Protein AF-A0A526V8D1-F1 (afdb_monomer)

Structure (mmCIF, N/CA/C/O backbone):
data_AF-A0A526V8D1-F1
#
_entry.id   AF-A0A526V8D1-F1
#
loop_
_atom_site.group_PDB
_atom_site.id
_atom_site.type_symbol
_atom_site.label_atom_id
_atom_site.label_alt_id
_atom_site.label_comp_id
_atom_site.label_asym_id
_atom_site.label_entity_id
_atom_site.label_seq_id
_atom_site.pdbx_PDB_ins_code
_atom_site.Cartn_x
_atom_site.Cartn_y
_atom_site.Cartn_z
_atom_site.occupancy
_atom_site.B_iso_or_equiv
_atom_site.auth_seq_id
_atom_site.auth_comp_id
_atom_site.auth_asym_id
_atom_site.auth_atom_id
_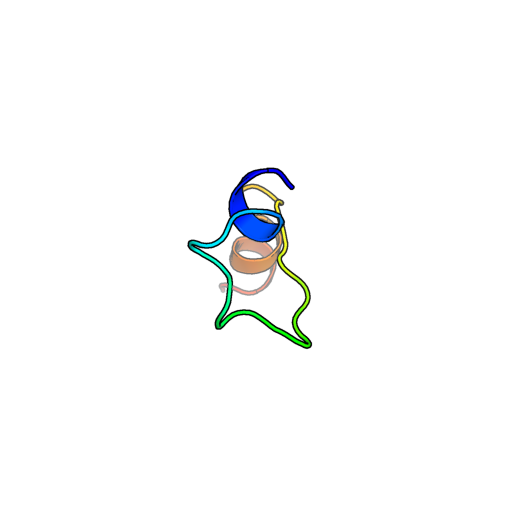atom_site.pdbx_PDB_model_num
ATOM 1 N N . ILE A 1 1 ? 2.499 4.687 6.243 1.00 86.50 1 ILE A N 1
ATOM 2 C CA . ILE A 1 1 ? 1.831 4.113 7.441 1.00 86.50 1 ILE A CA 1
ATOM 3 C C . ILE A 1 1 ? 0.560 4.861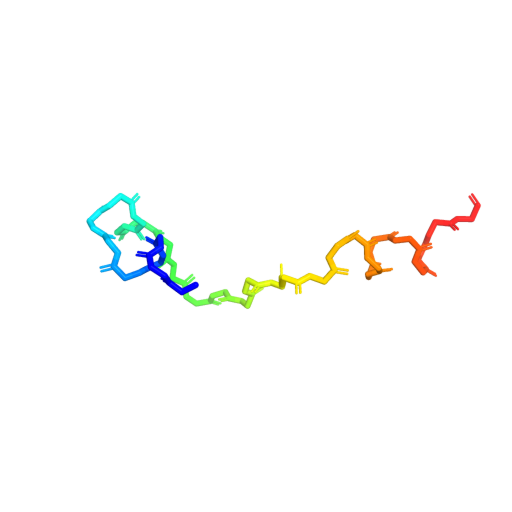 7.856 1.00 86.50 1 ILE A C 1
ATOM 5 O O . ILE A 1 1 ? -0.484 4.232 7.825 1.00 86.50 1 ILE A O 1
ATOM 9 N N . ALA A 1 2 ? 0.581 6.171 8.147 1.00 95.44 2 ALA A N 1
ATOM 10 C CA . ALA A 1 2 ? -0.596 6.906 8.655 1.00 95.44 2 ALA A CA 1
ATOM 11 C C . ALA A 1 2 ? -1.902 6.741 7.841 1.00 95.44 2 ALA A C 1
ATOM 13 O O . ALA A 1 2 ? -2.968 6.584 8.426 1.00 95.44 2 ALA A O 1
ATOM 14 N N . PHE A 1 3 ? -1.830 6.721 6.504 1.00 95.88 3 PHE A N 1
ATOM 15 C CA . PHE A 1 3 ? -3.004 6.487 5.653 1.00 95.88 3 PHE A CA 1
ATOM 16 C C . PHE A 1 3 ? -3.633 5.104 5.879 1.00 95.88 3 PHE A C 1
ATOM 18 O O . PHE A 1 3 ? -4.842 5.014 6.087 1.00 95.88 3 PHE A O 1
ATOM 25 N N . LEU A 1 4 ? -2.813 4.047 5.897 1.00 95.44 4 LEU A N 1
ATOM 26 C CA . LEU A 1 4 ? -3.268 2.666 6.091 1.00 95.44 4 LEU A CA 1
ATOM 27 C C . LEU A 1 4 ? -3.852 2.434 7.492 1.00 95.44 4 LEU A C 1
ATOM 29 O O . LEU A 1 4 ? -4.708 1.579 7.658 1.00 95.44 4 LEU A O 1
ATOM 33 N N . CYS A 1 5 ? -3.434 3.219 8.488 1.00 96.06 5 CYS A N 1
ATOM 34 C CA . CYS A 1 5 ? -3.986 3.172 9.845 1.00 96.06 5 CYS A CA 1
ATOM 35 C C . CYS A 1 5 ? -5.262 4.015 10.025 1.00 96.06 5 CYS A C 1
ATOM 37 O O . CYS A 1 5 ? -5.809 4.067 11.123 1.00 96.06 5 CYS A O 1
ATOM 39 N N . SER A 1 6 ? -5.715 4.726 8.991 1.00 97.69 6 SER A N 1
ATOM 40 C CA . SER A 1 6 ? -6.890 5.596 9.075 1.00 97.69 6 SER A CA 1
ATOM 41 C C . SER A 1 6 ? -8.162 4.885 8.615 1.00 97.69 6 SER A C 1
ATOM 43 O O . SER A 1 6 ? -8.116 3.956 7.810 1.00 97.69 6 SER A O 1
ATOM 45 N N . SER A 1 7 ? -9.324 5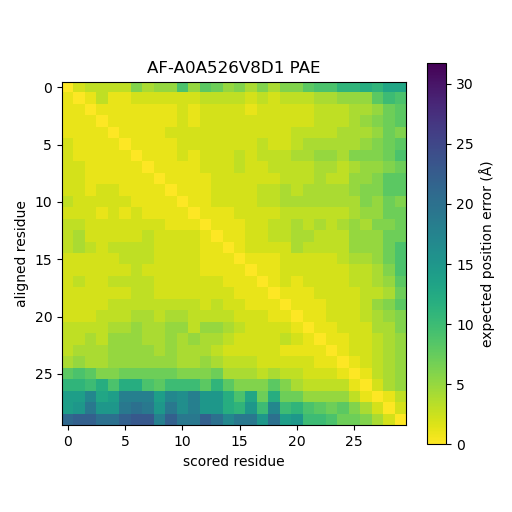.396 9.029 1.00 97.62 7 SER A N 1
ATOM 46 C CA . SER A 1 7 ? -10.635 4.910 8.569 1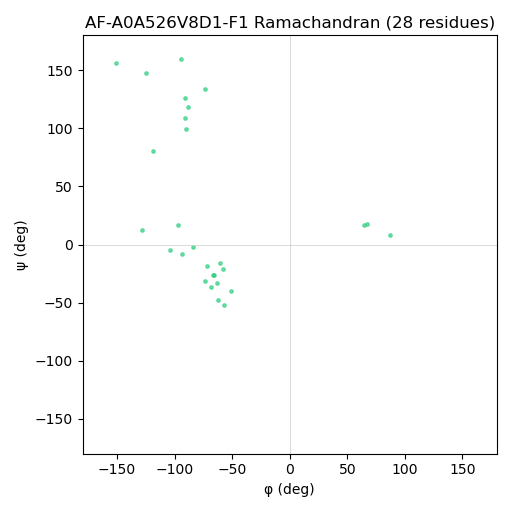.00 97.62 7 SER A CA 1
ATOM 47 C C . SER A 1 7 ? -10.822 4.986 7.049 1.00 97.62 7 SER A C 1
ATOM 49 O O . SER A 1 7 ? -11.628 4.249 6.487 1.00 97.62 7 SER A O 1
ATOM 51 N N . LYS A 1 8 ? -10.050 5.836 6.361 1.00 97.62 8 LYS A N 1
ATOM 52 C CA . LYS A 1 8 ? -10.094 5.969 4.899 1.00 97.62 8 LYS A CA 1
ATOM 53 C C . LYS A 1 8 ? -9.597 4.723 4.173 1.00 97.62 8 LYS A C 1
ATOM 55 O O . LYS A 1 8 ? -10.013 4.495 3.047 1.00 97.62 8 LYS A O 1
ATOM 60 N N . ALA A 1 9 ? -8.729 3.935 4.801 1.00 97.19 9 ALA A N 1
ATOM 61 C CA . ALA A 1 9 ? -8.190 2.703 4.238 1.00 97.19 9 ALA A CA 1
ATOM 62 C C . ALA A 1 9 ? -8.942 1.453 4.730 1.00 97.19 9 ALA A C 1
ATOM 64 O O . ALA A 1 9 ? -8.434 0.350 4.580 1.00 97.19 9 ALA A O 1
ATOM 65 N N . GLY A 1 10 ? -10.148 1.590 5.299 1.00 96.88 10 GLY A N 1
ATOM 66 C CA . GLY A 1 10 ? -10.893 0.463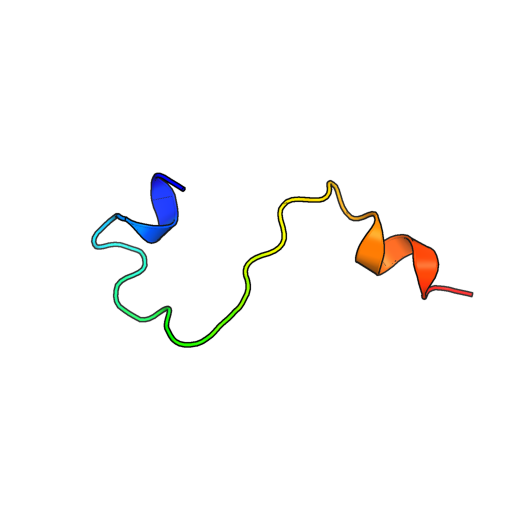 5.883 1.00 96.88 10 GLY A CA 1
ATOM 67 C C . GLY A 1 10 ? -11.254 -0.665 4.905 1.00 96.88 10 GLY A C 1
ATOM 68 O O . GLY A 1 10 ? -11.576 -1.765 5.336 1.00 96.88 10 GLY A O 1
ATOM 69 N N . PHE A 1 11 ? -11.177 -0.412 3.597 1.00 97.06 11 PHE A N 1
ATOM 70 C CA . PHE A 1 11 ? -11.375 -1.413 2.544 1.00 97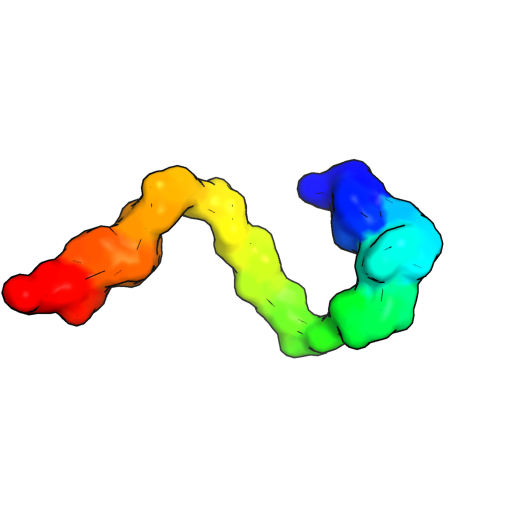.06 11 PHE A CA 1
ATOM 71 C C . PHE A 1 11 ? -10.066 -2.074 2.068 1.00 97.06 11 PHE A C 1
ATOM 73 O O . PHE A 1 11 ? -10.105 -3.014 1.278 1.00 97.06 11 PHE A O 1
ATOM 80 N N . CYS A 1 12 ? -8.906 -1.581 2.509 1.00 96.00 12 CYS A N 1
ATOM 81 C CA . CYS A 1 12 ? -7.590 -2.088 2.132 1.00 96.00 12 CYS A CA 1
ATOM 82 C C . CYS A 1 12 ? -7.167 -3.216 3.083 1.00 96.00 12 CYS A C 1
ATOM 84 O O . CYS A 1 12 ? -6.990 -2.985 4.277 1.00 96.00 12 CYS A O 1
ATOM 86 N N . THR A 1 13 ? -6.961 -4.429 2.567 1.00 96.38 13 THR A N 1
ATOM 87 C CA . THR A 1 13 ? -6.529 -5.588 3.366 1.00 96.38 13 THR A CA 1
ATOM 88 C C . THR A 1 13 ? -5.711 -6.577 2.534 1.00 96.38 13 THR A C 1
ATOM 90 O O . THR A 1 13 ? -5.830 -6.601 1.310 1.00 96.38 13 THR A O 1
ATOM 93 N N . GLY A 1 14 ? -4.875 -7.383 3.199 1.00 96.31 14 GLY A N 1
ATOM 94 C CA . GLY A 1 14 ? -4.168 -8.523 2.598 1.00 96.31 14 GLY A CA 1
ATOM 95 C C . GLY A 1 14 ? -3.149 -8.187 1.504 1.00 96.31 14 GLY A C 1
ATOM 96 O O . GLY A 1 14 ? -2.783 -9.073 0.740 1.00 96.31 14 GLY A O 1
ATOM 97 N N . ALA A 1 15 ? -2.713 -6.931 1.403 1.00 94.94 15 ALA A N 1
ATOM 98 C CA . ALA A 1 15 ? -1.833 -6.460 0.340 1.00 94.94 15 ALA A CA 1
ATOM 99 C C . ALA A 1 15 ? -0.561 -5.795 0.884 1.00 94.94 15 ALA A C 1
ATOM 101 O O . ALA A 1 15 ? -0.595 -5.106 1.907 1.00 94.94 15 ALA A O 1
ATOM 102 N N . ASP A 1 16 ? 0.535 -5.937 0.136 1.00 94.88 16 ASP A N 1
ATOM 103 C CA . ASP A 1 16 ? 1.801 -5.252 0.391 1.00 94.88 16 ASP A CA 1
ATOM 104 C C . ASP A 1 16 ? 1.859 -3.917 -0.361 1.00 94.88 16 ASP A C 1
ATOM 106 O O . ASP A 1 16 ? 2.007 -3.859 -1.585 1.00 94.88 16 ASP A O 1
ATOM 110 N N . TYR A 1 17 ? 1.773 -2.816 0.384 1.00 93.75 17 TYR A N 1
ATOM 111 C CA . TYR A 1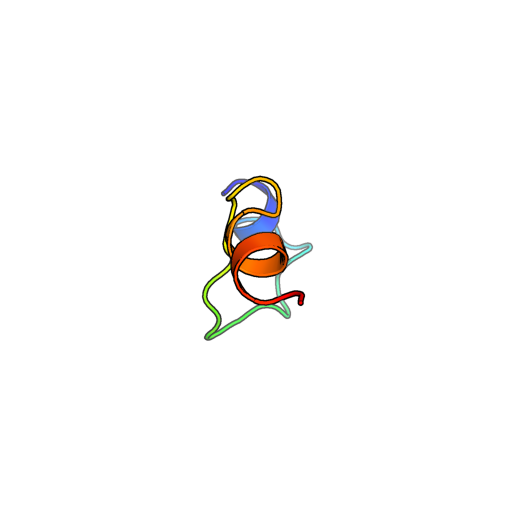 17 ? 1.843 -1.465 -0.173 1.00 93.75 17 TYR A CA 1
ATOM 112 C C . TYR A 1 17 ? 3.289 -0.966 -0.206 1.00 93.75 17 TYR A C 1
ATOM 114 O O . TYR A 1 17 ? 3.826 -0.495 0.799 1.00 93.75 17 TYR A O 1
ATOM 122 N N . LYS A 1 18 ? 3.921 -1.053 -1.380 1.00 93.94 18 LYS A N 1
ATOM 123 C CA . LYS A 1 18 ? 5.300 -0.594 -1.593 1.00 93.94 18 LYS A CA 1
ATOM 124 C C . LYS A 1 18 ? 5.389 0.930 -1.626 1.00 93.94 18 LYS A C 1
ATOM 126 O O . LYS A 1 18 ? 4.626 1.588 -2.327 1.00 93.94 18 LYS A O 1
ATOM 131 N N . ILE A 1 19 ? 6.365 1.471 -0.900 1.00 93.31 19 ILE A N 1
ATOM 132 C CA . ILE A 1 19 ? 6.722 2.894 -0.893 1.00 93.31 19 ILE A CA 1
ATOM 133 C C . ILE A 1 19 ? 8.170 3.001 -1.372 1.00 93.31 19 ILE A C 1
ATOM 135 O O . ILE A 1 19 ? 9.095 3.057 -0.569 1.00 93.31 19 ILE A O 1
ATOM 139 N N . ASP A 1 20 ? 8.373 2.939 -2.685 1.00 94.00 20 ASP A N 1
ATOM 140 C CA . ASP A 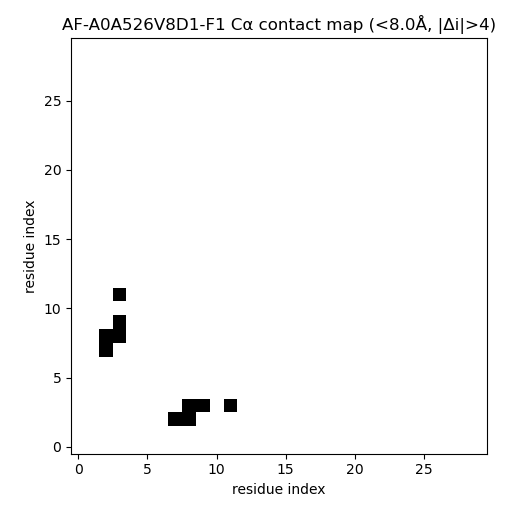1 20 ? 9.702 2.774 -3.291 1.00 94.00 20 ASP A CA 1
ATOM 141 C C . ASP A 1 20 ? 10.023 3.814 -4.378 1.00 94.00 20 ASP A C 1
ATOM 143 O O . ASP A 1 20 ? 10.980 3.653 -5.131 1.00 94.00 20 ASP A O 1
ATOM 147 N N . GLY A 1 21 ? 9.219 4.876 -4.491 1.00 93.06 21 GLY A N 1
ATOM 148 C CA . GLY A 1 21 ? 9.439 5.948 -5.467 1.00 93.06 21 GLY A CA 1
ATOM 149 C C . GLY A 1 21 ? 9.271 5.523 -6.931 1.00 93.06 21 GLY A C 1
ATOM 150 O O . GLY A 1 21 ? 9.747 6.226 -7.816 1.00 93.06 21 GLY A O 1
ATOM 151 N N . GLY A 1 22 ? 8.618 4.386 -7.200 1.00 91.81 22 GLY A N 1
ATOM 152 C CA . GLY A 1 22 ? 8.459 3.853 -8.555 1.00 91.81 22 GLY A CA 1
ATOM 153 C C . GLY A 1 22 ? 9.621 2.969 -9.010 1.00 91.81 22 GLY A C 1
ATOM 154 O O . GLY A 1 22 ? 9.645 2.551 -10.166 1.00 91.81 22 GLY A O 1
ATOM 155 N N . LEU A 1 23 ? 10.555 2.633 -8.115 1.00 91.56 23 LEU A N 1
ATOM 156 C CA . LEU A 1 23 ? 11.697 1.773 -8.419 1.00 91.56 23 LEU A CA 1
ATOM 157 C C . LEU A 1 23 ? 11.266 0.406 -8.969 1.00 91.56 23 LEU A C 1
ATOM 159 O O . LEU A 1 23 ? 11.719 0.011 -10.042 1.00 91.56 23 LEU A O 1
ATOM 163 N N . THR A 1 24 ? 10.366 -0.307 -8.278 1.00 90.38 24 THR 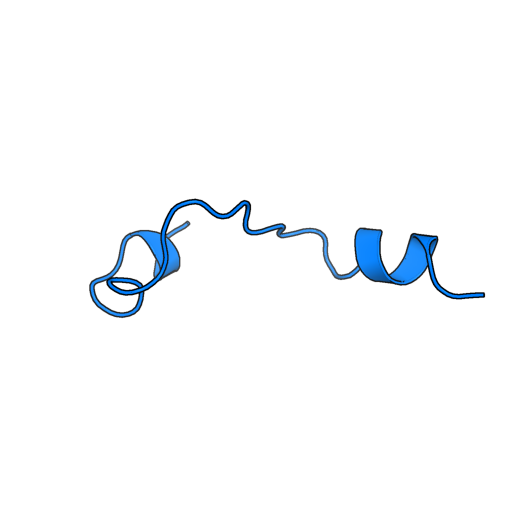A N 1
ATOM 164 C CA . THR A 1 24 ? 9.917 -1.632 -8.745 1.00 90.38 24 THR A CA 1
ATOM 165 C C . THR A 1 24 ? 9.186 -1.534 -10.086 1.00 90.38 24 THR A C 1
ATOM 167 O O . THR A 1 24 ? 9.305 -2.435 -10.911 1.00 90.38 24 THR A O 1
ATOM 170 N N . ALA A 1 25 ? 8.459 -0.439 -10.332 1.00 89.06 25 ALA A N 1
ATOM 171 C CA . ALA A 1 25 ? 7.803 -0.209 -11.617 1.00 89.06 25 ALA A CA 1
ATOM 172 C C . ALA A 1 25 ? 8.823 0.048 -12.744 1.00 89.06 25 ALA A C 1
ATOM 174 O O . ALA A 1 25 ? 8.630 -0.425 -13.859 1.00 89.06 25 ALA A O 1
ATOM 175 N N . GLY A 1 26 ? 9.922 0.748 -12.443 1.00 88.31 26 GLY A N 1
ATOM 176 C CA . GLY A 1 26 ? 10.987 1.084 -13.391 1.00 88.31 26 GLY A CA 1
ATOM 177 C C . GLY A 1 26 ? 11.900 -0.086 -13.774 1.00 88.31 26 GLY A C 1
ATOM 178 O O . GLY A 1 26 ? 12.379 -0.144 -14.898 1.00 88.31 26 GLY A O 1
ATOM 179 N N . ILE A 1 27 ? 12.121 -1.046 -12.871 1.00 87.25 27 ILE A N 1
ATOM 180 C CA . ILE A 1 27 ? 13.023 -2.191 -13.118 1.00 87.25 27 ILE A CA 1
ATOM 181 C C . ILE A 1 27 ? 12.428 -3.202 -14.125 1.00 87.25 27 ILE A C 1
ATOM 183 O O . ILE A 1 27 ? 13.162 -3.995 -14.710 1.00 87.25 27 ILE A O 1
ATOM 187 N N . GLY A 1 28 ? 11.110 -3.174 -14.353 1.00 70.81 28 GLY A N 1
ATOM 188 C CA . GLY A 1 28 ? 10.410 -4.101 -15.252 1.00 70.81 28 GLY A CA 1
ATOM 189 C C . GLY A 1 28 ? 9.991 -3.526 -16.607 1.00 70.81 28 GLY A C 1
ATOM 190 O O . GLY A 1 28 ? 9.457 -4.272 -17.428 1.00 70.81 28 GLY A O 1
ATOM 191 N N . VAL A 1 29 ? 10.190 -2.228 -16.848 1.00 64.12 29 VAL A N 1
ATOM 192 C CA . VAL A 1 29 ? 9.849 -1.595 -18.130 1.00 64.12 29 VAL A CA 1
ATOM 193 C C . VAL A 1 29 ? 11.054 -1.640 -19.068 1.00 64.12 29 VAL A C 1
ATOM 195 O O . VAL A 1 29 ? 12.161 -1.257 -18.697 1.00 64.12 29 VAL A O 1
ATOM 198 N N . LYS A 1 30 ? 10.827 -2.177 -20.267 1.00 60.38 30 LYS A N 1
ATOM 199 C CA . LYS A 1 30 ? 11.810 -2.312 -21.342 1.00 60.38 30 LYS A CA 1
ATOM 200 C C . LYS A 1 30 ? 11.646 -1.181 -22.345 1.00 60.38 30 LYS A C 1
ATOM 202 O O . LYS A 1 30 ? 10.475 -0.825 -22.606 1.00 60.38 30 LYS A O 1
#

Secondary structure (DSSP, 8-state):
-TTTTSGGGTT--S-----STTHHHHHT--

Radius of gyration: 12.5 Å; Cα contacts (8 Å, |Δi|>4): 5; chains: 1; bounding box: 24×15×31 Å

Sequence (30 aa):
IAFLCSSKAGFCTGADYKIDGGLTAGIGVK

Solvent-accessible surface area (backbone atoms only — not comparable to full-atom values): 2231 Å² total; per-residue (Å²): 109,74,62,72,76,34,82,88,28,72,86,68,71,100,70,88,85,83,89,60,92,57,48,77,65,56,76,73,63,129

pLDDT: mean 91.12, std 9.3, range [60.38, 97.69]

Foldseek 3Di:
DVCCPDPNVVVPDDDDDDDDVCVVVVVPDD